Protein AF-A0A660VVT5-F1 (afdb_monomer_lite)

pLDDT: mean 90.76, std 9.66, range [54.34, 98.31]

Secondary structure (DSSP, 8-state):
-TT-GGGGGGHHHHHHHHHHHHHHH---TT-HHHHHHHHHH-EEEEE--HHHIIIIIHHHHHHHHHTT-S-EEEEE---

Radius of gyration: 17.43 Å; chains: 1; bounding box: 34×31×48 Å

Structure (mmCIF, N/CA/C/O backbone):
data_AF-A0A660VVT5-F1
#
_entry.id   AF-A0A660VVT5-F1
#
loop_
_atom_site.group_PDB
_atom_site.id
_atom_site.type_symbol
_atom_site.label_atom_id
_atom_site.label_alt_id
_atom_site.label_comp_id
_atom_site.label_asym_id
_atom_site.label_entity_id
_atom_site.label_seq_id
_atom_site.pdbx_PDB_ins_code
_atom_site.Cartn_x
_atom_site.Cartn_y
_atom_site.Cartn_z
_atom_site.occupancy
_atom_site.B_iso_or_equiv
_atom_site.auth_seq_id
_atom_site.auth_comp_id
_atom_site.auth_asym_id
_atom_site.auth_atom_id
_atom_site.pdbx_PDB_model_num
ATOM 1 N N . MET A 1 1 ? 7.765 10.000 -29.231 1.00 56.97 1 MET A N 1
ATOM 2 C CA . MET A 1 1 ? 8.470 9.299 -28.129 1.00 56.97 1 MET A CA 1
ATOM 3 C C . MET A 1 1 ? 8.103 7.822 -27.948 1.00 56.97 1 MET A C 1
ATOM 5 O O . MET A 1 1 ? 9.029 7.025 -27.974 1.00 56.97 1 MET A O 1
ATOM 9 N N . LYS A 1 2 ? 6.833 7.400 -27.763 1.00 54.34 2 LYS A N 1
ATOM 10 C CA . LYS A 1 2 ? 6.521 5.996 -27.375 1.00 54.34 2 LYS A CA 1
ATOM 11 C C . LYS A 1 2 ? 6.966 4.890 -28.367 1.00 54.34 2 LYS A C 1
ATOM 13 O O . LYS A 1 2 ? 7.164 3.765 -27.919 1.00 54.34 2 LYS A O 1
ATOM 18 N N . ASN A 1 3 ? 7.209 5.188 -29.651 1.00 60.66 3 ASN A N 1
ATOM 19 C CA . ASN A 1 3 ? 7.451 4.162 -30.687 1.00 60.66 3 ASN A CA 1
ATOM 20 C C . ASN A 1 3 ? 8.765 4.321 -31.481 1.00 60.66 3 ASN A C 1
ATOM 22 O O . ASN A 1 3 ? 8.915 3.745 -32.556 1.00 60.66 3 ASN A O 1
ATOM 26 N N . GLU A 1 4 ? 9.739 5.089 -30.986 1.00 73.31 4 GLU A N 1
ATOM 27 C CA . GLU A 1 4 ? 11.044 5.165 -31.659 1.00 73.31 4 GLU A CA 1
ATOM 28 C C . GLU A 1 4 ? 11.882 3.909 -31.370 1.00 73.31 4 GLU A C 1
ATOM 30 O O . GLU A 1 4 ? 12.169 3.598 -30.211 1.00 73.31 4 GLU A O 1
ATOM 35 N N . LYS A 1 5 ? 12.328 3.216 -32.430 1.00 74.38 5 LYS A N 1
ATOM 36 C CA . LYS A 1 5 ? 13.098 1.954 -32.358 1.00 74.38 5 LYS A CA 1
ATOM 37 C C . LYS A 1 5 ? 14.302 2.019 -31.404 1.00 74.38 5 LYS A C 1
ATOM 39 O O . LYS A 1 5 ? 14.603 1.040 -30.728 1.00 74.38 5 LYS A O 1
ATOM 44 N N . LYS A 1 6 ? 14.954 3.181 -31.288 1.00 79.19 6 LYS A N 1
ATOM 45 C CA . LYS A 1 6 ? 16.130 3.389 -30.421 1.00 79.19 6 LYS A CA 1
ATOM 46 C C . LYS A 1 6 ? 15.842 3.246 -28.919 1.00 79.19 6 LYS A C 1
ATOM 48 O O . LYS A 1 6 ? 16.760 2.963 -28.153 1.00 79.19 6 LYS A O 1
ATOM 53 N N . TYR A 1 7 ? 14.584 3.409 -28.498 1.00 76.38 7 TYR A N 1
ATOM 54 C CA . TYR A 1 7 ? 14.181 3.341 -27.090 1.00 76.38 7 TYR A CA 1
ATOM 55 C C . TYR A 1 7 ? 13.565 2.001 -26.676 1.00 76.38 7 TYR A C 1
ATOM 57 O O . TYR A 1 7 ? 13.188 1.836 -25.518 1.00 76.38 7 TYR A O 1
ATOM 65 N N . VAL A 1 8 ? 13.469 1.031 -27.590 1.00 77.38 8 VAL A N 1
ATOM 66 C CA . VAL A 1 8 ? 12.903 -0.299 -27.298 1.00 77.38 8 VAL A CA 1
ATOM 67 C C . VAL A 1 8 ? 13.728 -1.041 -26.239 1.00 77.38 8 VAL A C 1
ATOM 69 O O . VAL A 1 8 ? 13.161 -1.690 -25.369 1.00 77.38 8 VAL A O 1
ATOM 72 N N . LYS A 1 9 ? 15.055 -0.860 -26.229 1.00 85.38 9 LYS A N 1
ATOM 73 C CA . LYS A 1 9 ? 15.966 -1.486 -25.251 1.00 85.38 9 LYS A CA 1
ATOM 74 C C . LYS A 1 9 ? 15.860 -0.945 -23.818 1.00 85.38 9 LYS A C 1
ATOM 76 O O . LYS A 1 9 ? 16.454 -1.515 -22.914 1.00 85.38 9 LYS A O 1
ATOM 81 N N . PHE A 1 10 ? 15.130 0.150 -23.603 1.00 90.25 10 PHE A N 1
ATOM 82 C CA . PHE A 1 10 ? 14.973 0.791 -22.292 1.00 90.25 10 PHE A CA 1
ATOM 83 C C . PHE A 1 10 ? 13.564 0.578 -21.723 1.00 90.25 10 PHE A C 1
ATOM 85 O O . PHE A 1 10 ? 12.982 1.498 -21.151 1.00 90.25 10 PHE A O 1
ATOM 92 N N . ALA A 1 11 ? 12.997 -0.616 -21.917 1.00 87.69 11 ALA A N 1
ATOM 93 C CA . ALA A 1 11 ? 11.626 -0.935 -21.519 1.00 87.69 11 ALA A CA 1
ATOM 94 C C . ALA A 1 11 ? 11.356 -0.630 -20.034 1.00 87.69 11 ALA A C 1
ATOM 96 O O . ALA A 1 11 ? 10.422 0.107 -19.738 1.00 87.69 11 ALA A O 1
ATOM 97 N N . LEU A 1 12 ? 12.240 -1.074 -19.131 1.00 91.31 12 LEU A N 1
ATOM 98 C CA . LEU A 1 12 ? 12.109 -0.825 -17.690 1.00 91.31 12 LEU A CA 1
ATOM 99 C C . LEU A 1 12 ? 12.097 0.671 -17.344 1.00 91.31 12 LEU A C 1
ATOM 101 O O . LEU A 1 12 ? 11.221 1.140 -16.629 1.00 91.31 12 LEU A O 1
ATOM 105 N N . VAL A 1 13 ? 13.046 1.447 -17.878 1.00 92.75 13 VAL A N 1
ATOM 106 C CA . VAL A 1 13 ? 13.114 2.895 -17.610 1.00 92.75 13 VAL A CA 1
ATOM 107 C C . VAL A 1 13 ? 11.843 3.585 -18.098 1.00 92.75 13 VAL A C 1
ATOM 109 O O . VAL A 1 13 ? 11.318 4.470 -17.431 1.00 92.75 13 VAL A O 1
ATOM 112 N N . ARG A 1 14 ? 11.319 3.169 -19.254 1.00 88.69 14 ARG A N 1
ATOM 113 C CA . ARG A 1 14 ? 10.071 3.713 -19.788 1.00 88.69 14 ARG A CA 1
ATOM 114 C C . ARG A 1 14 ? 8.885 3.407 -18.884 1.00 88.69 14 ARG A C 1
ATOM 116 O O . ARG A 1 14 ? 8.120 4.324 -18.625 1.00 88.69 14 ARG A O 1
ATOM 123 N N . GLU A 1 15 ? 8.763 2.173 -18.405 1.00 90.94 15 GLU A N 1
ATOM 124 C CA . GLU A 1 15 ? 7.725 1.769 -17.452 1.00 90.94 15 GLU A CA 1
ATOM 125 C C . GLU A 1 15 ? 7.817 2.585 -16.154 1.00 90.94 15 GLU A C 1
ATOM 127 O O . GLU A 1 15 ? 6.838 3.180 -15.710 1.00 90.94 15 GLU A O 1
ATOM 132 N N . MET A 1 16 ? 9.021 2.745 -15.597 1.00 93.62 16 MET A N 1
ATOM 133 C CA . MET A 1 16 ? 9.233 3.581 -14.411 1.00 93.62 16 MET A CA 1
ATOM 134 C C . MET A 1 16 ? 8.786 5.033 -14.642 1.00 93.62 16 MET A C 1
ATOM 136 O O . MET A 1 16 ? 8.132 5.619 -13.779 1.00 93.62 16 MET A O 1
ATOM 140 N N . MET A 1 17 ? 9.069 5.600 -15.820 1.00 93.62 17 MET A N 1
ATOM 141 C CA . MET A 1 17 ? 8.657 6.959 -16.197 1.00 93.62 17 MET A CA 1
ATOM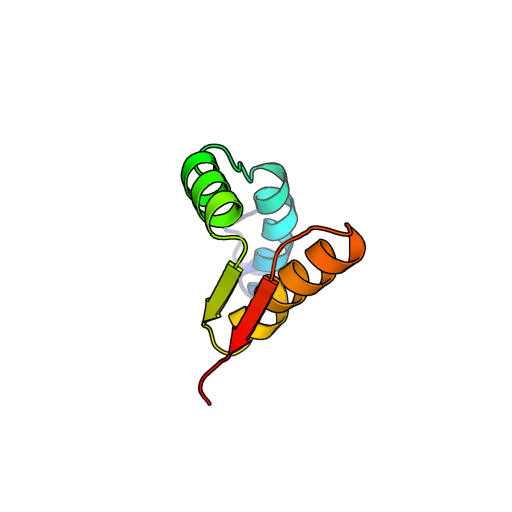 142 C C . MET A 1 17 ? 7.141 7.123 -16.390 1.00 93.62 17 MET A C 1
ATOM 144 O O . MET A 1 17 ? 6.662 8.257 -16.437 1.00 93.62 17 MET A O 1
ATOM 148 N N . GLU A 1 18 ? 6.368 6.037 -16.475 1.00 93.50 18 GLU A N 1
ATOM 149 C CA . GLU A 1 18 ? 4.901 6.097 -16.481 1.00 93.50 18 GLU A CA 1
ATOM 150 C C . GLU A 1 18 ? 4.328 6.324 -15.071 1.00 93.50 18 GLU A C 1
ATOM 152 O O . GLU A 1 18 ? 3.265 6.934 -14.933 1.00 93.50 18 GLU A O 1
ATOM 157 N N . THR A 1 19 ? 5.065 5.945 -14.019 1.00 95.19 19 THR A N 1
ATOM 158 C CA . THR A 1 19 ? 4.639 6.044 -12.608 1.00 95.19 19 THR A CA 1
ATOM 159 C C . THR A 1 19 ? 4.122 7.432 -12.208 1.00 95.19 19 THR A C 1
ATOM 161 O O . THR A 1 19 ? 3.019 7.509 -11.662 1.00 95.19 19 THR A O 1
ATOM 164 N N . PRO A 1 20 ? 4.816 8.557 -12.493 1.00 96.38 20 PRO A N 1
ATOM 165 C CA . PRO A 1 20 ? 4.310 9.882 -12.126 1.00 96.38 20 PRO A CA 1
ATOM 166 C C . PRO A 1 20 ? 2.977 10.219 -12.805 1.00 96.38 20 PRO A C 1
ATOM 168 O O . PRO A 1 20 ? 2.139 10.913 -12.229 1.00 96.38 20 PRO A O 1
ATOM 171 N N . GLY A 1 21 ? 2.772 9.727 -14.032 1.00 97.06 21 GLY A N 1
ATOM 172 C CA . GLY A 1 21 ? 1.519 9.882 -14.763 1.00 97.06 21 GLY A CA 1
ATOM 173 C C . GLY A 1 21 ? 0.384 9.078 -14.135 1.00 97.06 21 GLY A C 1
ATOM 174 O O . GLY A 1 21 ? -0.725 9.594 -14.017 1.00 97.06 21 GLY A O 1
ATOM 175 N N . ILE A 1 22 ? 0.663 7.853 -13.685 1.00 95.19 22 ILE A N 1
ATOM 176 C CA . ILE A 1 22 ? -0.306 7.012 -12.971 1.00 95.19 22 ILE A CA 1
ATOM 177 C C . ILE A 1 22 ? -0.702 7.677 -11.651 1.00 95.19 22 ILE A C 1
ATOM 179 O O . ILE A 1 22 ? -1.888 7.883 -11.415 1.00 95.19 22 ILE A O 1
ATOM 183 N N . ILE A 1 23 ? 0.272 8.094 -10.835 1.00 94.38 23 ILE A N 1
ATOM 184 C CA . ILE A 1 23 ? 0.015 8.736 -9.536 1.00 94.38 23 ILE A CA 1
ATOM 185 C C . ILE A 1 23 ? -0.817 10.010 -9.706 1.00 94.38 23 ILE A C 1
ATOM 187 O O . ILE A 1 23 ? -1.793 10.200 -8.988 1.00 94.38 23 ILE A O 1
ATOM 191 N N . ARG A 1 24 ? -0.477 10.868 -10.679 1.00 96.06 24 ARG A N 1
ATOM 192 C CA . ARG A 1 24 ? -1.210 12.122 -10.927 1.00 96.06 24 ARG A CA 1
ATOM 193 C C . ARG A 1 24 ? -2.679 11.891 -11.290 1.00 96.06 24 ARG A C 1
ATOM 195 O O . ARG A 1 24 ? -3.514 12.733 -10.978 1.00 96.06 24 ARG A O 1
ATOM 202 N N . ASN A 1 25 ? -2.978 10.790 -11.974 1.00 95.44 25 ASN A N 1
ATOM 203 C CA . ASN A 1 25 ? -4.314 10.497 -12.489 1.00 95.44 25 ASN A CA 1
ATOM 204 C C . ASN A 1 25 ? -5.091 9.484 -11.637 1.00 95.44 25 ASN A C 1
ATOM 206 O O . ASN A 1 25 ? -6.242 9.186 -11.959 1.00 95.44 25 ASN A O 1
ATOM 210 N N . PHE A 1 26 ? -4.488 8.946 -10.576 1.00 92.69 26 PHE A N 1
ATOM 211 C CA . PHE A 1 26 ? -5.141 7.985 -9.698 1.00 92.69 26 PHE A CA 1
ATOM 212 C C . PHE A 1 26 ? -6.289 8.655 -8.932 1.00 92.69 26 PHE A C 1
ATOM 214 O O . PHE A 1 26 ? -6.106 9.691 -8.294 1.00 92.69 26 PHE A O 1
ATOM 221 N N . LYS A 1 27 ? -7.484 8.057 -8.993 1.00 91.56 27 LYS A N 1
ATOM 222 C CA . LYS A 1 27 ? -8.693 8.547 -8.319 1.00 91.56 27 LYS A CA 1
ATOM 223 C C . LYS A 1 27 ? -9.237 7.470 -7.389 1.00 91.56 27 LYS A C 1
ATOM 225 O O . LYS A 1 27 ? -9.463 6.344 -7.818 1.00 91.56 27 LYS A O 1
ATOM 230 N N . SER A 1 28 ? -9.526 7.837 -6.144 1.00 87.75 28 SER A N 1
ATOM 231 C CA . SER A 1 28 ? -10.163 6.965 -5.145 1.00 87.75 28 SER A CA 1
ATOM 232 C C . SER A 1 28 ? -11.695 6.948 -5.235 1.00 87.75 28 SER A C 1
ATOM 234 O O . SER A 1 28 ? -12.360 6.478 -4.318 1.00 87.75 28 SER A O 1
ATOM 236 N N . THR A 1 29 ? -12.277 7.453 -6.328 1.00 86.81 29 THR A N 1
ATOM 237 C CA . THR A 1 29 ? -13.712 7.772 -6.446 1.00 86.81 29 THR A CA 1
ATOM 238 C C . THR A 1 29 ? -14.660 6.591 -6.231 1.00 86.81 29 THR A C 1
ATOM 240 O O . THR A 1 29 ? -15.822 6.820 -5.923 1.00 86.81 29 THR A O 1
ATOM 243 N N . ASN A 1 30 ? -14.172 5.352 -6.331 1.00 86.06 30 ASN A N 1
ATOM 244 C CA . ASN A 1 30 ? -14.979 4.137 -6.169 1.00 86.06 30 ASN A CA 1
ATOM 245 C C . ASN A 1 30 ? -14.577 3.309 -4.935 1.00 86.06 30 ASN A C 1
ATOM 247 O O . ASN A 1 30 ? -14.917 2.134 -4.845 1.00 86.06 30 ASN A O 1
ATOM 251 N N . ALA A 1 31 ? -13.816 3.890 -4.003 1.00 91.38 31 ALA A N 1
ATOM 252 C CA . ALA A 1 31 ? -13.349 3.193 -2.805 1.00 91.38 31 ALA A CA 1
ATOM 253 C C . ALA A 1 31 ? -14.213 3.463 -1.561 1.00 91.38 31 ALA A C 1
ATOM 255 O O . ALA A 1 31 ? -13.943 2.880 -0.515 1.00 91.38 31 ALA A O 1
ATOM 256 N N . ASN A 1 32 ? -15.232 4.325 -1.660 1.00 93.25 32 ASN A N 1
ATOM 257 C CA . ASN A 1 32 ? -16.019 4.775 -0.508 1.00 93.25 32 ASN A CA 1
ATOM 258 C C . ASN A 1 32 ? -16.715 3.610 0.204 1.00 93.25 32 ASN A C 1
ATOM 260 O O . ASN A 1 32 ? -16.502 3.428 1.399 1.00 93.25 32 ASN A O 1
ATOM 264 N N . ASP A 1 33 ? -17.449 2.774 -0.531 1.00 93.88 33 ASP A N 1
ATOM 265 C CA . ASP A 1 33 ? -18.191 1.646 0.048 1.00 93.88 33 ASP A CA 1
ATOM 266 C C . ASP A 1 33 ? -17.257 0.666 0.767 1.00 93.88 33 ASP A C 1
ATOM 268 O O . ASP A 1 33 ? -17.511 0.251 1.897 1.00 93.88 33 ASP A O 1
ATOM 272 N N . VAL A 1 34 ? -16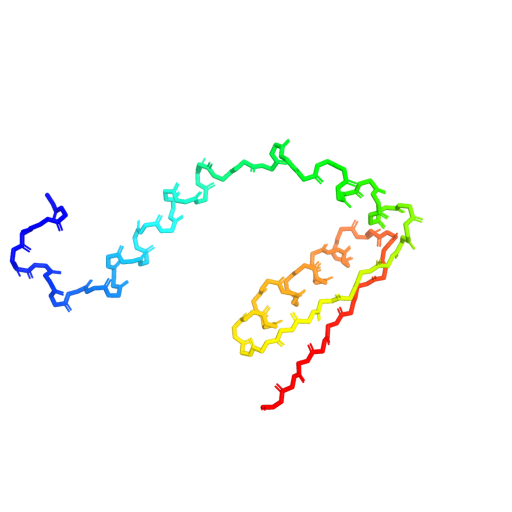.117 0.359 0.142 1.00 93.81 34 VAL A N 1
ATOM 273 C CA . VAL A 1 34 ? -15.088 -0.510 0.725 1.00 93.81 34 VAL A CA 1
ATOM 274 C C . VAL A 1 34 ? -14.480 0.136 1.971 1.00 93.81 34 VAL A C 1
ATOM 276 O O . VAL A 1 34 ? -14.284 -0.534 2.982 1.00 93.81 34 VAL A O 1
ATOM 279 N N . SER A 1 35 ? -14.207 1.442 1.934 1.00 92.94 35 SER A N 1
ATOM 280 C CA . SER A 1 35 ? -13.653 2.165 3.081 1.00 92.94 35 SER A CA 1
ATOM 281 C C . SER A 1 35 ? -14.619 2.207 4.266 1.00 92.94 35 SER A C 1
ATOM 283 O O . SER A 1 35 ? -14.187 2.032 5.404 1.00 92.94 35 SER A O 1
ATOM 285 N N . GLU A 1 36 ? -15.918 2.353 4.003 1.00 94.88 36 GLU A N 1
ATOM 286 C CA . GLU A 1 36 ? -16.965 2.343 5.021 1.00 94.88 36 GLU A CA 1
ATOM 287 C C . GLU A 1 36 ? -17.064 0.955 5.667 1.00 94.88 36 GLU A C 1
ATOM 289 O O . GLU A 1 36 ? -17.059 0.837 6.891 1.00 94.88 36 GLU A O 1
ATOM 294 N N . GLN A 1 37 ? -17.041 -0.113 4.863 1.00 95.88 37 GLN A N 1
ATOM 295 C CA . GLN A 1 37 ? -17.046 -1.492 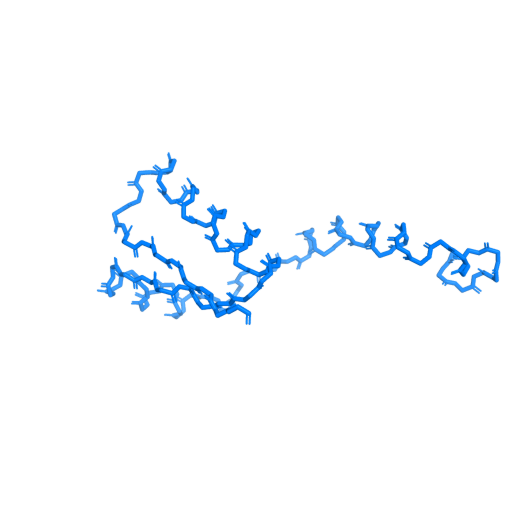5.363 1.00 95.88 37 GLN A CA 1
ATOM 296 C C . GLN A 1 37 ? -15.804 -1.821 6.198 1.00 95.88 37 GLN A C 1
ATOM 298 O O . GLN A 1 37 ? -15.911 -2.441 7.260 1.00 95.88 37 GLN A O 1
ATOM 303 N N . ILE A 1 38 ? -14.621 -1.386 5.756 1.00 95.56 38 ILE A N 1
ATOM 304 C CA . ILE A 1 38 ? -13.375 -1.559 6.512 1.00 95.56 38 ILE A CA 1
ATOM 305 C C . ILE A 1 38 ? -13.465 -0.814 7.846 1.00 95.56 38 ILE A C 1
ATOM 307 O O . ILE A 1 38 ? -13.101 -1.373 8.881 1.00 95.56 38 ILE A O 1
ATOM 311 N N . LYS A 1 39 ? -13.981 0.420 7.842 1.00 94.81 39 LYS A N 1
ATOM 312 C CA . LYS A 1 39 ? -14.152 1.230 9.051 1.00 94.81 39 LYS A CA 1
ATOM 313 C C . LYS A 1 39 ? -15.126 0.585 10.037 1.00 94.81 39 LYS A C 1
ATOM 315 O O . LYS A 1 39 ? -14.832 0.550 11.225 1.00 94.81 39 LYS A O 1
ATOM 320 N N . GLN A 1 40 ? -16.243 0.042 9.552 1.00 96.75 40 GLN A N 1
ATOM 321 C CA . GLN A 1 40 ? -17.213 -0.687 10.377 1.00 96.75 40 GLN A CA 1
ATOM 322 C C . GLN A 1 40 ? -16.623 -1.975 10.964 1.00 96.75 40 GLN A C 1
ATOM 324 O O . GLN A 1 40 ? -16.893 -2.311 12.113 1.00 96.75 40 GLN A O 1
ATOM 329 N N . THR A 1 41 ? -15.800 -2.685 10.189 1.00 97.44 41 THR A N 1
ATOM 330 C CA . THR A 1 41 ? -15.156 -3.932 10.628 1.00 97.44 41 THR A CA 1
ATOM 331 C C . THR A 1 41 ? -14.005 -3.671 11.606 1.00 97.44 41 THR A C 1
ATOM 333 O O . THR A 1 41 ? -13.728 -4.492 12.481 1.00 97.44 41 THR A O 1
ATOM 336 N N . GLY A 1 42 ? -13.292 -2.553 11.440 1.00 97.19 42 GLY A N 1
ATOM 337 C CA . GLY A 1 42 ? -12.122 -2.173 12.238 1.00 97.19 42 GLY A CA 1
ATOM 338 C C . GLY A 1 42 ? -10.880 -3.037 11.988 1.00 97.19 42 GLY A C 1
ATOM 339 O O . GLY A 1 42 ? -9.861 -2.869 12.661 1.00 97.19 42 GLY A O 1
ATOM 340 N N . LYS A 1 43 ? -10.942 -3.981 11.040 1.00 97.50 43 LYS A N 1
ATOM 341 C CA . LYS A 1 43 ? -9.867 -4.932 10.740 1.00 97.50 43 LYS A CA 1
ATOM 342 C C . LYS A 1 43 ? -9.776 -5.195 9.242 1.00 97.50 43 LYS A C 1
ATOM 344 O O . LYS A 1 43 ? -10.799 -5.315 8.574 1.00 97.50 43 LYS A O 1
ATOM 349 N N . LEU A 1 44 ? -8.558 -5.337 8.732 1.00 96.94 44 LEU A N 1
ATOM 350 C CA . LEU A 1 44 ? -8.300 -5.739 7.351 1.00 96.94 44 LEU A CA 1
ATOM 351 C C . LEU A 1 44 ? -7.060 -6.634 7.285 1.00 96.94 44 LEU A C 1
ATOM 353 O O . LEU A 1 44 ? -6.006 -6.308 7.832 1.00 96.94 44 LEU A O 1
ATOM 357 N N . PHE A 1 45 ? -7.203 -7.762 6.593 1.00 96.56 45 PHE A N 1
ATOM 358 C CA . PHE A 1 45 ? -6.132 -8.723 6.363 1.00 96.56 45 PHE A CA 1
ATOM 359 C C . PHE A 1 45 ? -5.731 -8.704 4.887 1.00 96.56 45 PHE A C 1
ATOM 361 O O . PHE A 1 45 ? -6.546 -8.998 4.014 1.00 96.56 45 PHE A O 1
ATOM 368 N N . PHE A 1 46 ? -4.480 -8.354 4.600 1.00 95.12 46 PHE A N 1
ATOM 369 C CA . PHE A 1 46 ? -3.943 -8.351 3.243 1.00 95.12 46 PHE A CA 1
ATOM 370 C C . PHE A 1 46 ? -3.318 -9.706 2.910 1.00 95.12 46 PHE A C 1
ATOM 372 O O . PHE A 1 46 ? -2.388 -10.151 3.584 1.00 95.12 46 PHE A O 1
ATOM 379 N N . THR A 1 47 ? -3.755 -10.314 1.814 1.00 93.25 47 THR A N 1
ATOM 380 C CA . THR A 1 47 ? -3.137 -11.521 1.255 1.00 93.25 47 THR A CA 1
ATOM 381 C C . THR A 1 47 ? -2.305 -11.169 0.030 1.00 93.25 47 THR A C 1
ATOM 383 O O . THR A 1 47 ? -2.766 -10.414 -0.829 1.00 93.25 47 THR A O 1
ATOM 386 N N . GLY A 1 48 ? -1.112 -11.741 -0.102 1.00 88.94 48 GLY A N 1
ATOM 387 C CA . GLY A 1 48 ? -0.336 -11.634 -1.335 1.00 88.94 48 GLY A CA 1
ATOM 388 C C . GLY A 1 48 ? 1.100 -12.120 -1.194 1.00 88.94 48 GLY A C 1
ATOM 389 O O . GLY A 1 48 ? 1.598 -12.334 -0.091 1.00 88.94 48 GLY A O 1
ATOM 390 N N . GLU A 1 49 ? 1.781 -12.249 -2.327 1.00 91.56 49 GLU A N 1
ATOM 391 C CA . GLU A 1 49 ? 3.165 -12.721 -2.407 1.00 91.56 49 GLU A CA 1
ATOM 392 C C . GLU A 1 49 ? 4.096 -11.638 -2.964 1.00 91.56 49 GLU A C 1
ATOM 394 O O . GLU A 1 49 ? 3.662 -10.638 -3.550 1.00 91.56 49 GLU A O 1
ATOM 399 N N . GLY A 1 50 ? 5.400 -11.814 -2.739 1.00 90.00 50 GLY A N 1
ATOM 400 C CA . GLY A 1 50 ? 6.444 -10.949 -3.287 1.00 90.00 50 GLY A CA 1
ATOM 401 C C . GLY A 1 50 ? 6.221 -9.452 -3.037 1.00 90.00 50 GLY A C 1
ATOM 402 O O . GLY A 1 50 ? 6.012 -9.001 -1.905 1.00 90.00 50 GLY A O 1
ATOM 403 N N . SER A 1 51 ? 6.286 -8.670 -4.116 1.00 91.38 51 SER A N 1
ATOM 404 C CA . SER A 1 51 ? 6.168 -7.208 -4.096 1.00 91.38 51 SER A CA 1
ATOM 405 C C . SER A 1 51 ? 4.810 -6.723 -3.578 1.00 91.38 51 SER A C 1
ATOM 407 O O . SER A 1 51 ? 4.769 -5.684 -2.923 1.00 91.38 51 SER A O 1
ATOM 409 N N . GLY A 1 52 ? 3.727 -7.4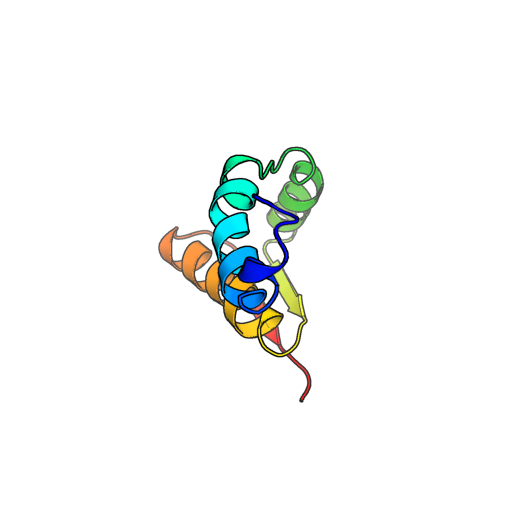79 -3.784 1.00 89.81 52 GLY A N 1
ATOM 410 C CA . GLY A 1 52 ? 2.387 -7.141 -3.291 1.00 89.81 52 GLY A CA 1
ATOM 411 C C . GLY A 1 52 ? 2.286 -7.182 -1.764 1.00 89.81 52 GLY A C 1
ATOM 412 O O . GLY A 1 52 ? 1.683 -6.308 -1.147 1.00 89.81 52 GLY A O 1
ATOM 413 N N . ARG A 1 53 ? 2.964 -8.131 -1.114 1.00 92.25 53 ARG A N 1
ATOM 414 C CA . ARG A 1 53 ? 3.045 -8.155 0.354 1.00 92.25 53 ARG A CA 1
ATOM 415 C C . ARG A 1 53 ? 3.957 -7.054 0.889 1.00 92.25 53 ARG A C 1
ATOM 417 O O . ARG A 1 53 ? 3.673 -6.424 1.906 1.00 92.25 53 ARG A O 1
ATOM 424 N N . ILE A 1 54 ? 5.092 -6.841 0.228 1.00 91.12 54 ILE A N 1
ATOM 425 C CA . ILE A 1 54 ? 6.162 -5.990 0.759 1.00 91.12 54 ILE A CA 1
ATOM 426 C C . ILE A 1 54 ? 5.852 -4.507 0.572 1.00 91.12 54 ILE A C 1
ATOM 428 O O . ILE A 1 54 ? 6.044 -3.736 1.509 1.00 91.12 54 ILE A O 1
ATOM 432 N N . PHE A 1 55 ? 5.394 -4.097 -0.611 1.00 93.94 55 PHE A N 1
ATOM 433 C CA . PHE A 1 55 ? 5.227 -2.681 -0.912 1.00 93.94 55 PHE A CA 1
ATOM 434 C C . PHE A 1 55 ? 3.862 -2.159 -0.463 1.00 93.94 55 PHE A C 1
ATOM 436 O O . PHE A 1 55 ? 3.851 -1.387 0.489 1.00 93.94 55 PHE A O 1
ATOM 443 N N . PRO A 1 56 ? 2.712 -2.554 -1.038 1.00 94.75 56 PRO A N 1
ATOM 444 C CA . PRO A 1 56 ? 1.449 -1.933 -0.659 1.00 94.75 56 PRO A CA 1
ATOM 445 C C . PRO A 1 56 ? 0.957 -2.369 0.728 1.00 94.75 56 PRO A C 1
ATOM 447 O O . PRO A 1 56 ? 0.613 -1.498 1.524 1.00 94.75 56 PRO A O 1
ATOM 450 N N . ALA A 1 57 ? 0.975 -3.664 1.073 1.00 96.19 57 ALA A N 1
ATOM 451 C CA . ALA A 1 57 ? 0.398 -4.122 2.344 1.00 96.19 57 ALA A CA 1
ATOM 452 C C . ALA A 1 57 ? 1.172 -3.598 3.567 1.00 96.19 57 ALA A C 1
ATOM 454 O O . ALA A 1 57 ? 0.599 -2.948 4.445 1.00 96.19 57 ALA A O 1
ATOM 455 N N . LYS A 1 58 ? 2.499 -3.786 3.611 1.00 95.94 58 LYS A N 1
ATOM 456 C CA . LYS A 1 58 ? 3.309 -3.246 4.719 1.00 95.94 58 LYS A CA 1
ATOM 457 C C . LYS A 1 58 ? 3.360 -1.718 4.733 1.00 95.94 58 LYS A C 1
ATOM 459 O O . LYS A 1 58 ? 3.427 -1.142 5.819 1.00 95.94 58 LYS A O 1
ATOM 464 N N . ASN A 1 59 ? 3.301 -1.046 3.577 1.00 97.06 59 ASN A N 1
ATOM 465 C CA . ASN A 1 59 ? 3.190 0.414 3.554 1.00 97.06 59 ASN A CA 1
ATOM 466 C C . ASN A 1 59 ? 1.869 0.880 4.176 1.00 97.06 59 ASN A C 1
ATOM 468 O O . ASN A 1 59 ? 1.907 1.760 5.030 1.00 97.06 59 ASN A O 1
ATOM 472 N N . ALA A 1 60 ? 0.737 0.256 3.836 1.00 96.56 60 ALA A N 1
ATOM 473 C CA . ALA A 1 60 ? -0.560 0.580 4.428 1.00 9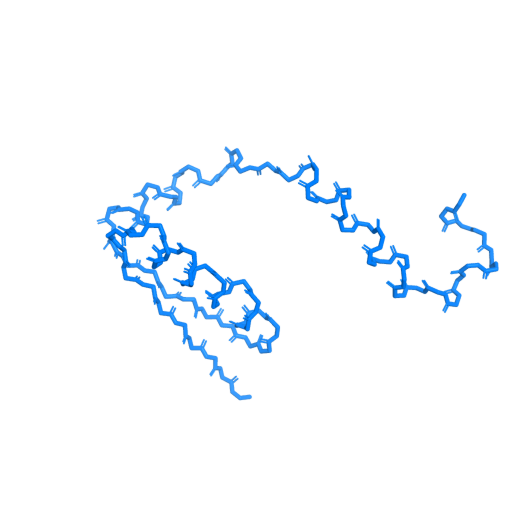6.56 60 ALA A CA 1
ATOM 474 C C . ALA A 1 60 ? -0.546 0.414 5.957 1.00 96.56 60 ALA A C 1
ATOM 476 O O . ALA A 1 60 ? -0.950 1.328 6.675 1.00 96.56 60 ALA A O 1
ATOM 477 N N . ILE A 1 61 ? 0.017 -0.694 6.459 1.00 97.50 61 ILE A N 1
ATOM 478 C CA . ILE A 1 61 ? 0.207 -0.935 7.901 1.00 97.50 61 ILE A CA 1
ATOM 479 C C . ILE A 1 61 ? 1.047 0.182 8.538 1.00 97.50 61 ILE A C 1
ATOM 481 O O . ILE A 1 61 ? 0.669 0.749 9.564 1.00 97.50 61 ILE A O 1
ATOM 485 N N . ALA A 1 62 ? 2.187 0.524 7.933 1.00 98.12 62 ALA A N 1
ATOM 486 C CA . ALA A 1 62 ? 3.066 1.566 8.454 1.00 98.12 62 ALA A CA 1
ATOM 487 C C . ALA A 1 62 ? 2.389 2.946 8.468 1.00 98.12 62 ALA A C 1
ATOM 489 O O . ALA A 1 62 ? 2.557 3.692 9.432 1.00 98.12 62 ALA A O 1
ATOM 490 N N . GLN A 1 63 ? 1.620 3.287 7.432 1.00 98.06 63 GLN A N 1
ATOM 491 C CA . GLN A 1 63 ? 0.917 4.566 7.346 1.00 98.06 63 GLN A CA 1
ATOM 492 C C . GLN A 1 63 ? -0.233 4.661 8.348 1.00 98.06 63 GLN A C 1
ATOM 494 O O . GLN A 1 63 ? -0.357 5.687 9.011 1.00 98.06 63 GLN A O 1
ATOM 499 N N . ALA A 1 64 ? -1.019 3.596 8.528 1.00 97.19 64 ALA A N 1
ATOM 500 C CA . ALA A 1 64 ? -2.088 3.571 9.525 1.00 97.19 64 ALA A CA 1
ATOM 501 C C . ALA A 1 64 ? -1.544 3.788 10.944 1.00 97.19 64 ALA A C 1
ATOM 503 O O . ALA A 1 64 ? -2.070 4.613 11.688 1.00 97.19 64 ALA A O 1
ATOM 504 N N . ARG A 1 65 ? -0.428 3.125 11.281 1.00 97.38 65 ARG A N 1
ATOM 505 C CA . ARG A 1 65 ? 0.261 3.304 12.569 1.00 97.38 65 ARG A CA 1
ATOM 506 C C . ARG A 1 65 ? 0.789 4.725 12.747 1.00 97.38 65 ARG A C 1
ATOM 508 O O . ARG A 1 65 ? 0.585 5.318 13.799 1.00 97.38 65 ARG A O 1
ATOM 515 N N . LYS A 1 66 ? 1.436 5.291 11.721 1.00 98.31 66 LYS A N 1
ATOM 516 C CA . LYS A 1 66 ? 1.937 6.679 11.753 1.00 98.31 66 LYS A CA 1
ATOM 517 C C . LYS A 1 66 ? 0.820 7.702 11.933 1.00 98.31 66 LYS A C 1
ATOM 519 O O . LYS A 1 66 ? 1.022 8.696 12.617 1.00 98.31 66 LYS A O 1
ATOM 524 N N . ALA A 1 67 ? -0.332 7.462 11.316 1.00 97.56 67 ALA A N 1
ATOM 525 C CA . ALA A 1 67 ? -1.502 8.323 11.421 1.00 97.56 67 ALA A CA 1
ATOM 526 C C . ALA A 1 67 ? -2.324 8.087 12.703 1.00 97.56 67 ALA A C 1
ATOM 528 O O . ALA A 1 67 ? -3.298 8.801 12.920 1.00 97.56 67 ALA A O 1
ATOM 529 N N . GLY A 1 68 ? -1.955 7.111 13.545 1.00 97.31 68 GLY A N 1
ATOM 530 C CA . GLY A 1 68 ? -2.688 6.786 14.771 1.00 97.31 68 GLY A CA 1
ATOM 531 C C . GLY A 1 68 ? -4.108 6.279 14.515 1.00 97.31 68 GLY A C 1
ATOM 532 O O . GLY A 1 68 ? -4.998 6.533 15.322 1.00 97.31 68 GLY A O 1
ATOM 533 N N . LEU A 1 69 ? -4.343 5.618 13.376 1.00 96.56 69 LEU A N 1
ATOM 534 C CA . LEU A 1 69 ? -5.667 5.108 13.032 1.00 96.56 69 LEU A CA 1
ATOM 535 C C . LEU A 1 69 ? -6.055 3.948 13.953 1.00 96.56 69 LEU A C 1
ATOM 537 O O . LEU A 1 69 ? -5.273 3.017 14.148 1.00 96.56 69 LEU A O 1
ATOM 541 N N . ASP A 1 70 ? -7.294 3.975 14.437 1.00 96.06 70 ASP A N 1
ATOM 542 C CA . ASP A 1 70 ? -7.904 2.875 15.185 1.00 96.06 70 ASP A CA 1
ATOM 543 C C . ASP A 1 70 ? -8.395 1.779 14.222 1.00 96.06 70 ASP A C 1
ATOM 545 O O . ASP A 1 70 ? -9.580 1.645 13.921 1.00 96.06 70 ASP A O 1
ATOM 549 N N . ILE A 1 71 ? -7.441 1.063 13.622 1.00 97.19 71 ILE A N 1
ATOM 550 C CA . ILE A 1 71 ? -7.685 -0.041 12.691 1.00 97.19 71 ILE A CA 1
ATOM 551 C C . ILE A 1 71 ? -6.609 -1.117 12.851 1.00 97.19 71 ILE A C 1
ATOM 553 O O . ILE A 1 71 ? -5.412 -0.829 12.901 1.00 97.19 71 ILE A O 1
ATOM 557 N N . THR A 1 72 ? -7.025 -2.383 12.888 1.00 97.94 72 THR A N 1
ATOM 558 C CA . THR A 1 72 ? -6.098 -3.523 12.904 1.00 97.94 72 THR A CA 1
ATOM 559 C C . THR A 1 72 ? -5.772 -3.949 11.478 1.00 97.94 72 THR A C 1
ATOM 561 O O . THR A 1 72 ? -6.657 -4.371 10.735 1.00 97.94 72 THR A O 1
ATOM 564 N N . LEU A 1 73 ? -4.499 -3.869 11.097 1.00 97.75 73 LEU A N 1
ATOM 565 C CA . LEU A 1 73 ? -4.023 -4.259 9.772 1.00 97.75 73 LEU A CA 1
ATOM 566 C C . LEU A 1 73 ? -2.953 -5.341 9.892 1.00 97.75 73 LEU A C 1
ATOM 568 O O . LEU A 1 73 ? -1.934 -5.117 10.544 1.00 97.75 73 LEU A O 1
ATOM 572 N N . GLU A 1 74 ? -3.159 -6.462 9.208 1.00 96.69 74 GLU A N 1
ATOM 573 C CA . GLU A 1 74 ? -2.218 -7.585 9.165 1.00 96.69 74 GLU A CA 1
ATOM 574 C C . GLU A 1 74 ? -2.013 -8.074 7.731 1.00 96.69 74 GLU A C 1
ATOM 576 O O . GLU A 1 74 ? -2.836 -7.821 6.849 1.00 96.69 74 GLU A O 1
ATOM 581 N N . THR A 1 75 ? -0.903 -8.763 7.472 1.00 95.94 75 THR A N 1
ATOM 582 C CA . THR A 1 75 ? -0.641 -9.354 6.157 1.00 95.94 75 THR A CA 1
ATOM 583 C C . THR A 1 75 ? 0.114 -10.666 6.263 1.00 95.94 75 THR A C 1
ATOM 585 O O . THR A 1 75 ? 1.049 -10.775 7.051 1.00 95.94 75 THR A O 1
ATOM 588 N N . GLU A 1 76 ? -0.254 -11.627 5.417 1.00 93.06 76 GLU A N 1
ATOM 589 C CA . GLU A 1 76 ? 0.462 -12.891 5.255 1.00 93.06 76 GLU A CA 1
ATOM 590 C C . GLU A 1 76 ? 0.640 -13.228 3.768 1.00 93.06 76 GLU A C 1
ATOM 592 O O . GLU A 1 76 ? -0.122 -12.763 2.913 1.00 93.06 76 GLU A O 1
ATOM 597 N N . GLY A 1 77 ? 1.663 -14.024 3.457 1.00 85.31 77 GLY A N 1
ATOM 598 C CA . GLY A 1 77 ? 1.894 -14.558 2.115 1.00 85.31 77 GLY A 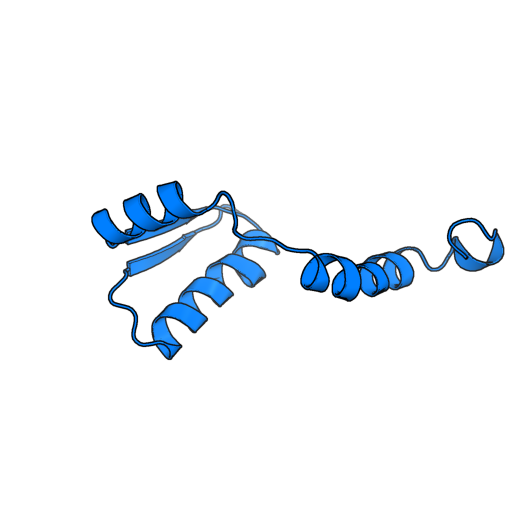CA 1
ATOM 599 C C . GLY A 1 77 ? 2.283 -16.032 2.149 1.00 85.31 77 GLY A C 1
ATOM 600 O O . GLY A 1 77 ? 2.888 -16.483 3.119 1.00 85.31 77 GLY A O 1
ATOM 601 N N . ALA A 1 78 ? 1.951 -16.767 1.088 1.00 70.75 78 ALA A N 1
ATOM 602 C CA . ALA A 1 78 ? 2.497 -18.101 0.860 1.00 70.75 78 ALA A CA 1
ATOM 603 C C . ALA A 1 78 ? 3.878 -18.004 0.179 1.00 70.75 78 ALA A C 1
ATOM 605 O O . ALA A 1 78 ? 4.264 -16.939 -0.315 1.00 70.75 78 ALA A O 1
ATOM 606 N N . TYR A 1 79 ? 4.662 -19.077 0.299 1.00 59.47 79 TYR A N 1
ATOM 607 C CA . TYR A 1 79 ? 6.045 -19.161 -0.182 1.00 59.47 79 TYR A CA 1
ATOM 608 C C . TYR A 1 79 ? 6.126 -19.407 -1.684 1.00 59.47 79 TYR A C 1
ATOM 610 O O . TYR A 1 79 ? 5.401 -20.311 -2.155 1.00 59.47 79 TYR A O 1
#

Sequence (79 aa):
MKNEKKYVKFALVREMMETPGIIRNFKSTNANDVSEQIKQTGKLFFTGEGSGRIFPAKNAIAQARKAGLDITLETEGAY

Foldseek 3Di:
DVDDPVCPVVVVVVVVVCVVVCVVPDDCVPCVVVVVVQVVVLEDEAEDDDCSCVPPQVVVVVVCVVVVPSHHGYYDYDD